Protein AF-A0A1T5CFF4-F1 (afdb_monomer)

InterPro domains:
  IPR018649 SHOCT domain [PF09851] (54-80)

Solvent-accessible surface area (backbone atoms only — not comparable to full-atom values): 5004 Å² total; per-residue (Å²): 133,88,80,82,80,84,78,86,76,82,86,89,36,90,85,56,45,60,56,52,51,49,51,51,51,51,50,52,51,51,50,51,52,50,49,53,49,51,5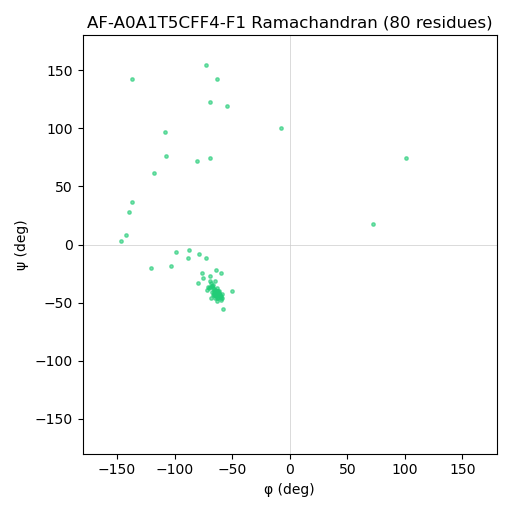4,50,51,71,72,38,67,55,62,72,59,50,51,48,50,52,55,50,50,55,53,49,51,40,42,74,70,60,78,48,54,74,70,58,50,52,53,54,53,55,61,74,74,106

Foldseek 3Di:
DDDDDPPPPPDPPPPPVVVVVVVVVVVVVVVVVVVVVVVVCVVDPPVLVVVLVVQLVVLVVCVVVVVDDPVVSVVSNVVSVD

Mean predicted aligned error: 16.07 Å

Structure (mmCIF, N/CA/C/O backbone):
data_AF-A0A1T5CFF4-F1
#
_entry.id   AF-A0A1T5CFF4-F1
#
loop_
_atom_site.group_PDB
_atom_site.id
_atom_site.type_symbol
_atom_site.label_atom_id
_atom_site.label_alt_id
_atom_site.label_comp_id
_atom_site.label_asym_id
_atom_site.label_entity_id
_atom_site.label_seq_id
_atom_site.pdbx_PDB_ins_code
_atom_site.Cartn_x
_atom_site.Cartn_y
_atom_site.Cartn_z
_atom_site.occupancy
_atom_site.B_iso_or_equiv
_atom_site.auth_seq_id
_atom_site.auth_comp_id
_atom_site.auth_asym_id
_atom_site.auth_atom_id
_atom_site.pdbx_PDB_model_num
ATOM 1 N N . MET A 1 1 ? -5.411 -23.008 -46.666 1.00 43.34 1 MET A N 1
ATOM 2 C CA . MET A 1 1 ? -3.975 -22.867 -46.346 1.00 43.34 1 MET A CA 1
ATOM 3 C C . MET A 1 1 ? -3.786 -21.541 -45.641 1.00 43.34 1 MET A C 1
ATOM 5 O O . MET A 1 1 ? -4.198 -20.518 -46.168 1.00 43.34 1 MET A O 1
ATOM 9 N N . MET A 1 2 ? -3.285 -21.600 -44.410 1.00 52.59 2 MET A N 1
ATOM 10 C CA . MET A 1 2 ? -3.023 -20.446 -43.557 1.00 52.59 2 MET A CA 1
ATOM 11 C C . MET A 1 2 ? -1.854 -19.640 -44.132 1.00 52.59 2 MET A C 1
ATOM 13 O O . MET A 1 2 ? -0.768 -20.185 -44.299 1.00 52.59 2 MET A O 1
ATOM 17 N N . GLY A 1 3 ? -2.079 -18.361 -44.427 1.00 47.84 3 GLY A N 1
ATOM 18 C CA . GLY A 1 3 ? -1.036 -17.392 -44.764 1.00 47.84 3 GLY A CA 1
ATOM 19 C C . GLY A 1 3 ? -0.855 -16.423 -43.606 1.00 47.84 3 GLY A C 1
ATOM 20 O O . GLY A 1 3 ? -1.373 -15.312 -43.638 1.00 47.84 3 GLY A O 1
ATOM 21 N N . TYR A 1 4 ? -0.184 -16.885 -42.552 1.00 55.44 4 TYR A N 1
ATOM 22 C CA . TYR A 1 4 ? 0.325 -16.032 -41.483 1.00 55.44 4 TYR A CA 1
ATOM 23 C C . TYR A 1 4 ? 1.370 -15.062 -42.043 1.00 55.44 4 TYR A C 1
ATOM 25 O O . TYR A 1 4 ? 2.228 -15.460 -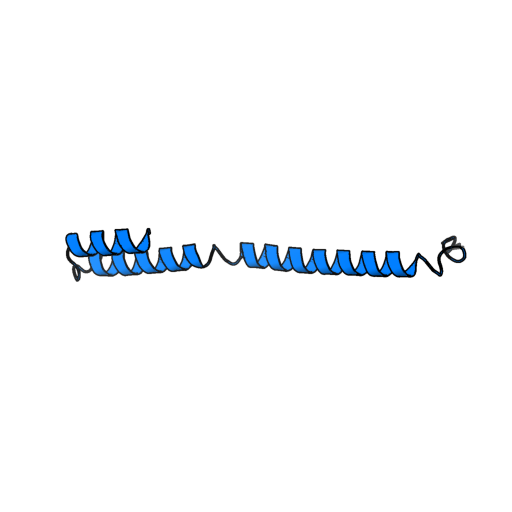42.826 1.00 55.44 4 TYR A O 1
ATOM 33 N N . GLY A 1 5 ? 1.363 -13.831 -41.534 1.00 54.12 5 GLY A N 1
ATOM 34 C CA . GLY A 1 5 ? 2.567 -13.006 -41.494 1.00 54.12 5 GLY A CA 1
ATOM 35 C C . GLY A 1 5 ? 2.669 -11.946 -42.581 1.00 54.12 5 GLY A C 1
ATOM 36 O O . GLY A 1 5 ? 3.523 -12.020 -43.453 1.00 54.12 5 GLY A O 1
ATOM 37 N N . SER A 1 6 ? 1.889 -10.877 -42.441 1.00 49.44 6 SER A N 1
ATOM 38 C CA . SER A 1 6 ? 2.351 -9.556 -42.875 1.00 49.44 6 SER A CA 1
ATOM 39 C C . SER A 1 6 ? 2.419 -8.631 -41.662 1.00 49.44 6 SER A C 1
ATOM 41 O O . SER A 1 6 ? 1.722 -7.628 -41.557 1.00 49.44 6 SER A O 1
ATOM 43 N N . TYR A 1 7 ? 3.260 -9.004 -40.693 1.00 51.44 7 TYR A N 1
ATOM 44 C CA . TYR A 1 7 ? 3.749 -8.062 -39.688 1.00 51.44 7 TYR A CA 1
ATOM 45 C C . TYR A 1 7 ? 4.893 -7.271 -40.321 1.00 51.44 7 TYR A C 1
ATOM 47 O O . TYR A 1 7 ? 6.072 -7.480 -40.038 1.00 51.44 7 TYR A O 1
ATOM 55 N N . GLY A 1 8 ? 4.523 -6.384 -41.242 1.00 51.12 8 GLY A N 1
ATOM 56 C CA . GLY A 1 8 ? 5.403 -5.373 -41.807 1.00 51.12 8 GLY A CA 1
ATOM 57 C C . GLY A 1 8 ? 5.752 -4.322 -40.757 1.00 51.12 8 GLY A C 1
ATOM 58 O O . GLY A 1 8 ? 5.225 -3.222 -40.792 1.00 51.12 8 GLY A O 1
ATOM 59 N N . TYR A 1 9 ? 6.628 -4.665 -39.814 1.00 52.72 9 TYR A N 1
ATOM 60 C CA . TYR A 1 9 ? 7.241 -3.726 -38.862 1.00 52.72 9 TYR A CA 1
ATOM 61 C C . TYR A 1 9 ? 8.730 -4.038 -38.640 1.00 52.72 9 TYR A C 1
ATOM 63 O O . TYR A 1 9 ? 9.293 -3.783 -37.581 1.00 52.72 9 TYR A O 1
ATOM 71 N N . GLY A 1 10 ? 9.385 -4.626 -39.644 1.00 56.75 10 GLY A N 1
ATOM 72 C CA . GLY A 1 10 ? 10.719 -5.202 -39.486 1.00 56.75 10 GLY A CA 1
ATOM 73 C C . GLY A 1 10 ? 11.905 -4.357 -39.947 1.00 56.75 10 GLY A C 1
ATOM 74 O O . GLY A 1 10 ? 13.02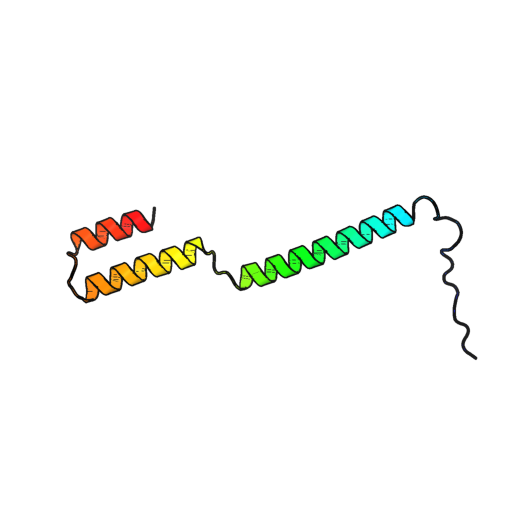0 -4.806 -39.740 1.00 56.75 10 GLY A O 1
ATOM 75 N N . MET A 1 11 ? 11.743 -3.190 -40.590 1.00 50.78 11 MET A N 1
ATOM 76 C CA . MET A 1 11 ? 12.893 -2.611 -41.324 1.00 50.78 11 MET A CA 1
ATOM 77 C C . MET A 1 11 ? 13.067 -1.084 -41.280 1.00 50.78 11 MET A C 1
ATOM 79 O O . MET A 1 11 ? 13.959 -0.562 -41.936 1.00 50.78 11 MET A O 1
ATOM 83 N N . MET A 1 12 ? 12.281 -0.370 -40.465 1.00 50.00 12 MET A N 1
ATOM 84 C CA . MET A 1 12 ? 12.411 1.086 -40.234 1.00 50.00 12 MET A CA 1
ATOM 85 C C . MET A 1 12 ? 12.268 1.449 -38.741 1.00 50.00 12 MET A C 1
ATOM 87 O O . MET A 1 12 ? 11.642 2.436 -38.376 1.00 50.00 12 MET A O 1
ATOM 91 N N . GLY A 1 13 ? 12.787 0.609 -37.838 1.00 54.47 13 GLY A N 1
ATOM 92 C CA . GLY A 1 13 ? 12.546 0.760 -36.393 1.00 54.47 13 GLY A CA 1
ATOM 93 C C . GLY A 1 13 ? 13.688 0.348 -35.467 1.00 54.47 13 GLY A C 1
ATOM 94 O O . GLY A 1 13 ? 13.523 0.423 -34.255 1.00 54.47 13 GLY A O 1
ATOM 95 N N . TYR A 1 14 ? 14.852 -0.055 -35.983 1.00 56.47 14 TYR A N 1
ATOM 96 C CA . TYR A 1 14 ? 15.916 -0.639 -35.153 1.00 56.47 14 TYR A CA 1
ATOM 97 C C . TYR A 1 14 ? 16.515 0.320 -34.104 1.00 56.47 14 TYR A C 1
ATOM 99 O O . TYR A 1 14 ? 17.022 -0.144 -33.090 1.00 56.47 14 TYR A O 1
ATOM 107 N N . GLY A 1 15 ? 16.405 1.644 -34.286 1.00 60.38 15 GLY A N 1
ATOM 108 C CA . GLY A 1 15 ? 16.933 2.643 -33.340 1.00 60.38 15 GLY A CA 1
ATOM 109 C C . GLY A 1 15 ? 15.902 3.319 -32.425 1.00 60.38 15 GLY A C 1
ATOM 110 O O . GLY A 1 15 ? 16.281 3.867 -31.398 1.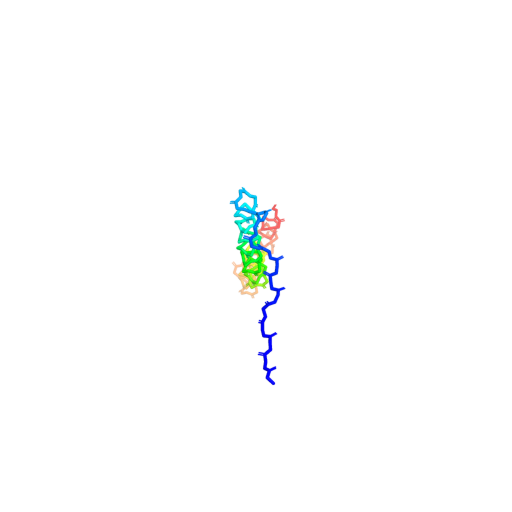00 60.38 15 GLY A O 1
ATOM 111 N N . TRP A 1 16 ? 14.609 3.273 -32.757 1.00 61.31 16 TRP A N 1
ATOM 112 C CA . TRP A 1 16 ? 13.532 3.924 -31.983 1.00 61.31 16 TRP A CA 1
ATOM 113 C C . TRP A 1 16 ? 12.471 2.939 -31.473 1.00 61.31 16 TRP A C 1
ATOM 115 O O . TRP A 1 16 ? 11.777 3.219 -30.498 1.00 61.31 16 TRP A O 1
ATOM 125 N N . GLY A 1 17 ? 12.374 1.753 -32.079 1.00 71.81 17 GLY A N 1
ATOM 126 C CA . GLY A 1 17 ? 11.448 0.700 -31.669 1.00 71.81 17 GLY A CA 1
ATOM 127 C C . GLY A 1 17 ? 11.797 0.096 -30.310 1.00 71.81 17 GLY A C 1
ATOM 128 O O . GLY A 1 17 ? 10.897 -0.184 -29.528 1.00 71.81 17 GLY A O 1
ATOM 129 N N . TRP A 1 18 ? 13.087 -0.029 -29.979 1.00 73.62 18 TRP A N 1
ATOM 130 C CA . TRP A 1 18 ? 13.525 -0.528 -28.668 1.00 73.62 18 TRP A CA 1
ATOM 131 C C . TRP A 1 18 ? 13.182 0.443 -27.526 1.00 73.62 18 TRP A C 1
ATOM 133 O O . TRP A 1 18 ? 12.771 -0.000 -26.459 1.00 73.62 18 TRP A O 1
ATOM 143 N N . LEU A 1 19 ? 13.252 1.759 -27.766 1.00 79.12 19 LEU A N 1
ATOM 144 C CA . LEU A 1 19 ? 12.812 2.782 -26.809 1.00 79.12 19 LEU A CA 1
ATOM 145 C C . LEU A 1 19 ? 11.299 2.732 -26.583 1.00 79.12 19 LEU A C 1
ATOM 147 O O . LEU A 1 19 ? 10.849 2.773 -25.441 1.00 79.12 19 LEU A O 1
ATOM 151 N N . MET A 1 20 ? 10.517 2.585 -27.656 1.00 80.06 20 MET A N 1
ATOM 152 C CA . MET A 1 20 ? 9.067 2.378 -27.56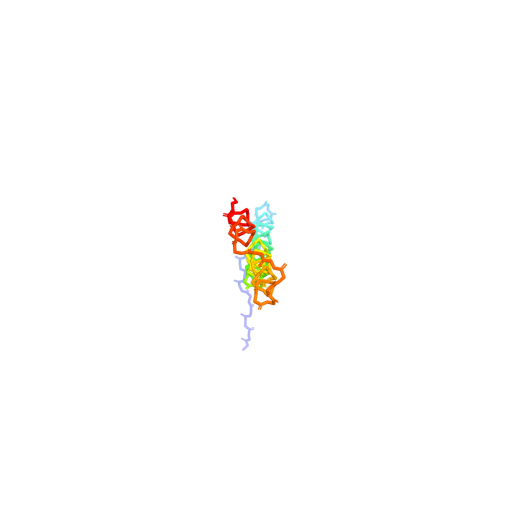6 1.00 80.06 20 MET A CA 1
ATOM 153 C C . MET A 1 20 ? 8.727 1.089 -26.803 1.00 80.06 20 MET A C 1
ATOM 155 O O . MET A 1 20 ? 7.849 1.091 -25.942 1.00 80.06 20 MET A O 1
ATOM 159 N N . MET A 1 21 ? 9.466 0.003 -27.051 1.00 81.56 21 MET A N 1
ATOM 160 C CA . MET A 1 21 ? 9.287 -1.274 -26.356 1.00 81.56 21 MET A CA 1
ATOM 161 C C . MET A 1 21 ? 9.601 -1.157 -24.857 1.00 81.56 21 MET A C 1
ATOM 163 O O . MET A 1 21 ? 8.830 -1.636 -24.027 1.00 81.56 21 MET A O 1
ATOM 167 N N . ILE A 1 22 ? 10.691 -0.471 -24.497 1.00 86.25 22 ILE A N 1
ATOM 168 C CA . ILE A 1 22 ? 11.050 -0.187 -23.100 1.00 86.25 22 ILE A CA 1
ATOM 169 C C . ILE A 1 22 ? 9.995 0.709 -22.444 1.00 86.25 22 ILE A C 1
ATOM 171 O O . ILE A 1 22 ? 9.565 0.420 -21.330 1.00 86.25 22 ILE A O 1
ATOM 175 N N . GLY A 1 23 ? 9.529 1.754 -23.132 1.00 89.31 23 GLY A N 1
ATOM 176 C CA . GLY A 1 23 ? 8.459 2.624 -22.643 1.00 89.31 23 GLY A CA 1
ATOM 177 C C . GLY A 1 23 ? 7.166 1.854 -22.366 1.00 89.31 23 GLY A C 1
ATOM 178 O O . GLY A 1 23 ? 6.550 2.032 -21.315 1.00 89.31 23 GLY A O 1
ATOM 179 N N . MET A 1 24 ? 6.799 0.929 -23.255 1.00 87.31 24 MET A N 1
ATOM 180 C CA . MET A 1 24 ? 5.644 0.052 -23.069 1.00 87.31 24 MET A CA 1
ATOM 181 C C . MET A 1 24 ? 5.837 -0.909 -21.886 1.00 87.31 24 MET A C 1
ATOM 183 O O . MET A 1 24 ? 4.919 -1.074 -21.085 1.00 87.31 24 MET A O 1
ATOM 187 N N . CYS A 1 25 ? 7.033 -1.478 -21.706 1.00 89.50 25 CYS A N 1
ATOM 188 C CA . CYS A 1 25 ? 7.369 -2.267 -20.515 1.00 89.50 25 CYS A CA 1
ATOM 189 C C . CYS A 1 25 ? 7.222 -1.454 -19.222 1.00 89.50 25 CYS A C 1
ATOM 191 O O . CYS A 1 25 ? 6.619 -1.934 -18.263 1.00 89.50 25 CYS A O 1
ATOM 193 N N . ILE A 1 26 ? 7.729 -0.218 -19.193 1.00 93.25 26 ILE A N 1
ATOM 194 C CA . ILE A 1 26 ? 7.610 0.669 -18.027 1.00 93.25 26 ILE A CA 1
ATOM 195 C C . ILE A 1 26 ? 6.137 0.962 -17.729 1.00 93.25 26 ILE A C 1
ATOM 197 O O . ILE A 1 26 ? 5.730 0.876 -16.573 1.00 93.25 26 ILE A O 1
ATOM 201 N N . LEU A 1 27 ? 5.318 1.243 -18.747 1.00 93.69 27 LEU A N 1
ATOM 202 C CA . LEU A 1 27 ? 3.877 1.454 -18.573 1.00 93.69 27 LEU A CA 1
ATOM 203 C C . LEU A 1 27 ? 3.175 0.234 -17.974 1.00 93.69 27 LEU A C 1
ATOM 205 O O . LEU A 1 27 ? 2.373 0.388 -17.054 1.00 93.69 27 LEU A O 1
ATOM 209 N N . VAL A 1 28 ? 3.491 -0.971 -18.452 1.00 93.94 28 VAL A N 1
ATOM 210 C CA . VAL A 1 28 ? 2.930 -2.215 -17.904 1.00 93.94 28 VAL A CA 1
ATOM 211 C C . VAL A 1 28 ? 3.330 -2.385 -16.438 1.00 93.94 28 VAL A C 1
ATOM 213 O O . VAL A 1 28 ? 2.476 -2.663 -15.597 1.00 93.94 28 VAL A O 1
ATOM 216 N N . VAL A 1 29 ? 4.602 -2.156 -16.105 1.00 94.62 29 VAL A N 1
ATOM 217 C CA . VAL A 1 29 ? 5.096 -2.237 -14.722 1.00 94.62 29 VAL A CA 1
ATOM 218 C C . VAL A 1 29 ? 4.405 -1.207 -13.827 1.00 94.62 29 VAL A C 1
ATOM 220 O O . VAL A 1 29 ? 3.932 -1.560 -12.748 1.00 94.62 29 VAL A O 1
ATOM 223 N N . LEU A 1 30 ? 4.282 0.044 -14.276 1.00 94.56 30 LEU A N 1
ATOM 224 C CA . LEU A 1 30 ? 3.563 1.089 -13.544 1.00 94.56 30 LEU A CA 1
ATOM 225 C C . LEU A 1 30 ? 2.085 0.735 -13.357 1.00 94.56 30 LEU A C 1
ATOM 227 O O . LEU A 1 30 ? 1.557 0.929 -12.264 1.00 94.56 30 LEU A O 1
ATOM 231 N N . GLY A 1 31 ? 1.437 0.162 -14.373 1.00 94.31 31 GLY A N 1
ATOM 232 C CA . GLY A 1 31 ? 0.060 -0.324 -14.291 1.00 94.31 31 GLY A CA 1
ATOM 233 C C . GLY A 1 31 ? -0.108 -1.423 -13.241 1.00 94.31 31 GLY A C 1
ATOM 234 O O . GLY A 1 31 ? -1.024 -1.356 -12.424 1.00 94.31 31 GLY A O 1
ATOM 235 N N . ILE A 1 32 ? 0.812 -2.390 -13.195 1.00 93.94 32 ILE A N 1
ATOM 236 C CA . ILE A 1 32 ? 0.810 -3.457 -12.183 1.00 93.94 32 ILE A CA 1
ATOM 237 C C . ILE A 1 32 ? 1.046 -2.880 -10.783 1.00 93.94 32 ILE A C 1
ATOM 239 O O . ILE A 1 32 ? 0.321 -3.224 -9.850 1.00 93.94 32 ILE A O 1
ATOM 243 N N . ILE A 1 33 ? 2.021 -1.982 -10.616 1.00 92.19 33 ILE A N 1
ATOM 244 C CA . ILE A 1 33 ? 2.295 -1.330 -9.326 1.00 92.19 33 ILE A CA 1
ATOM 245 C C . ILE A 1 33 ? 1.074 -0.531 -8.861 1.00 92.19 33 ILE A C 1
ATOM 247 O O . ILE A 1 33 ? 0.690 -0.635 -7.696 1.00 92.19 33 ILE A O 1
ATOM 251 N N . ALA A 1 34 ? 0.442 0.232 -9.755 1.00 90.00 34 ALA A N 1
ATOM 252 C CA . ALA A 1 34 ? -0.761 1.000 -9.459 1.00 90.00 34 ALA A CA 1
ATOM 253 C C . ALA A 1 34 ? -1.932 0.087 -9.079 1.00 90.00 34 ALA A C 1
ATOM 255 O O . A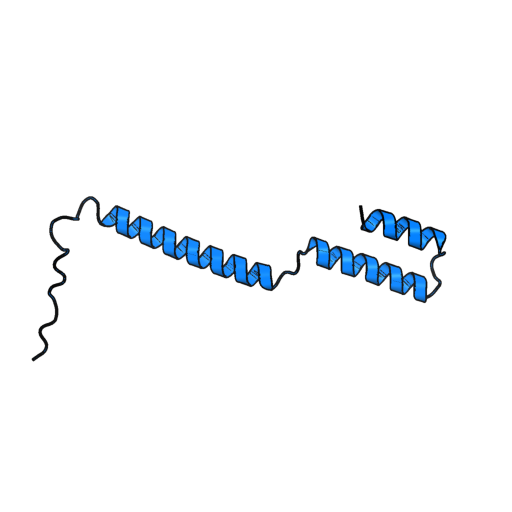LA A 1 34 ? -2.608 0.361 -8.092 1.00 90.00 34 ALA A O 1
ATOM 256 N N . LEU A 1 35 ? -2.124 -1.028 -9.789 1.00 89.62 35 LEU A N 1
ATOM 257 C CA . LEU A 1 35 ? -3.159 -2.015 -9.483 1.00 89.62 35 LEU A CA 1
ATOM 258 C C . LEU A 1 35 ? -2.930 -2.655 -8.110 1.00 89.62 35 LEU A C 1
ATOM 260 O O . LEU A 1 35 ? -3.838 -2.686 -7.285 1.00 89.62 35 LEU A O 1
ATOM 264 N N . ILE A 1 36 ? -1.706 -3.106 -7.823 1.00 88.25 36 ILE A N 1
ATOM 265 C CA . ILE A 1 36 ? -1.347 -3.669 -6.514 1.00 88.25 36 ILE A CA 1
ATOM 266 C C . ILE A 1 36 ? -1.533 -2.621 -5.418 1.00 88.25 36 ILE A C 1
ATOM 268 O O . ILE A 1 36 ? -2.057 -2.937 -4.350 1.00 88.25 36 ILE A O 1
ATOM 272 N N . ARG A 1 37 ? -1.116 -1.374 -5.657 1.00 84.12 37 ARG A N 1
ATOM 273 C CA . ARG A 1 37 ? -1.280 -0.276 -4.703 1.00 84.12 37 ARG A CA 1
ATOM 274 C C . ARG A 1 37 ? -2.756 0.018 -4.459 1.00 84.12 37 ARG A C 1
ATOM 276 O O . ARG A 1 37 ? -3.133 0.131 -3.303 1.00 84.12 37 ARG A O 1
ATOM 283 N N . TYR A 1 38 ? -3.582 0.054 -5.498 1.00 81.06 38 TYR A N 1
ATOM 284 C CA . TYR A 1 38 ? -5.024 0.279 -5.402 1.00 81.06 38 TYR A CA 1
ATOM 285 C C . TYR A 1 38 ? -5.742 -0.857 -4.661 1.00 81.06 38 TYR A C 1
ATOM 287 O O . TYR A 1 38 ? -6.552 -0.606 -3.769 1.00 81.06 38 TYR A O 1
ATOM 295 N N . LEU A 1 39 ? -5.387 -2.111 -4.948 1.00 80.00 39 LEU A N 1
ATOM 296 C CA . LEU A 1 39 ? -5.920 -3.280 -4.243 1.00 80.00 39 LEU A CA 1
ATOM 297 C C . LEU A 1 39 ? -5.483 -3.302 -2.771 1.00 80.00 39 LEU A C 1
ATOM 299 O O . LEU A 1 39 ? -6.302 -3.544 -1.887 1.00 80.00 39 LEU A O 1
ATOM 303 N N . ARG A 1 40 ? -4.217 -2.982 -2.474 1.00 70.38 40 ARG A N 1
ATOM 304 C CA . ARG A 1 40 ? -3.724 -2.865 -1.089 1.00 70.38 40 ARG A CA 1
ATOM 305 C C . ARG A 1 40 ? -4.325 -1.673 -0.351 1.00 70.38 40 ARG A C 1
ATOM 307 O O . ARG A 1 40 ? -4.531 -1.770 0.850 1.00 70.38 40 ARG A O 1
ATOM 314 N N . GLN A 1 41 ? -4.602 -0.574 -1.042 1.00 59.81 41 GLN A N 1
ATOM 315 C CA . GLN A 1 41 ? -5.238 0.613 -0.472 1.00 59.81 41 GLN A CA 1
ATOM 316 C C . GLN A 1 41 ? -6.743 0.406 -0.262 1.00 59.81 41 GLN A C 1
ATOM 318 O O . GLN A 1 41 ? -7.310 1.000 0.639 1.00 59.81 41 GLN A O 1
ATOM 323 N N . SER A 1 42 ? -7.371 -0.502 -1.014 1.00 57.66 42 SER A N 1
ATOM 324 C CA . SER A 1 42 ? -8.741 -0.961 -0.745 1.00 57.66 42 SER A CA 1
ATOM 325 C C . SER A 1 42 ? -8.810 -1.931 0.444 1.00 57.66 42 SER A C 1
ATOM 327 O O . SER A 1 42 ? -9.815 -1.977 1.142 1.00 57.66 42 SER A O 1
ATOM 329 N N . ALA A 1 43 ? -7.736 -2.689 0.702 1.00 56.47 43 ALA A N 1
ATOM 330 C CA . ALA A 1 43 ? -7.625 -3.603 1.846 1.00 56.47 43 ALA A CA 1
ATOM 331 C C . ALA A 1 43 ? -7.077 -2.945 3.126 1.00 56.47 43 ALA A C 1
ATOM 333 O O . ALA A 1 43 ? -7.123 -3.544 4.198 1.00 56.47 43 ALA A O 1
ATOM 334 N N . ARG A 1 44 ? -6.543 -1.727 3.025 1.00 52.75 44 ARG A N 1
ATOM 335 C CA . ARG A 1 44 ? -6.157 -0.907 4.170 1.00 52.75 44 ARG A CA 1
ATOM 336 C C . ARG A 1 44 ? -7.160 0.235 4.257 1.00 52.75 44 ARG A C 1
ATOM 338 O O . ARG A 1 44 ? -6.962 1.223 3.550 1.00 52.75 44 ARG A O 1
ATOM 345 N N . PRO A 1 45 ? -8.217 0.148 5.089 1.00 50.97 45 PRO A N 1
ATOM 346 C CA . PRO A 1 45 ? -8.811 1.385 5.565 1.00 50.97 45 PRO A CA 1
ATOM 347 C C . PRO A 1 45 ? -7.643 2.147 6.174 1.00 50.97 45 PRO A C 1
ATOM 349 O O . PRO A 1 45 ? -6.940 1.575 7.001 1.00 50.97 45 PRO A O 1
ATOM 352 N N . ASP A 1 46 ? -7.367 3.329 5.627 1.00 55.41 46 ASP A N 1
ATOM 353 C CA . ASP A 1 46 ? -6.468 4.345 6.162 1.00 55.41 46 ASP A CA 1
ATOM 354 C C . ASP A 1 46 ? -5.991 3.973 7.574 1.00 55.41 46 ASP A C 1
ATOM 356 O O . ASP A 1 46 ? -6.778 4.018 8.516 1.00 55.41 46 ASP A O 1
ATOM 360 N N . ASP A 1 47 ? -4.771 3.441 7.704 1.00 55.09 47 ASP A N 1
ATOM 361 C CA . ASP A 1 47 ? -4.305 2.785 8.941 1.00 55.09 47 ASP A CA 1
ATOM 362 C C . ASP A 1 47 ? -4.351 3.775 10.124 1.00 55.09 47 ASP A C 1
ATOM 364 O O . ASP A 1 47 ? -4.563 3.402 11.274 1.00 55.09 47 ASP A O 1
ATOM 368 N N . SER A 1 48 ? -4.283 5.078 9.829 1.00 54.72 48 SER A N 1
ATOM 369 C CA . SER A 1 48 ? -4.534 6.166 10.778 1.00 54.72 48 SER A CA 1
ATOM 370 C C . SER A 1 48 ? -5.998 6.242 11.245 1.00 54.72 48 SER A C 1
ATOM 372 O O . SER A 1 48 ? -6.273 6.528 12.413 1.00 54.72 48 SER A O 1
ATOM 374 N N . GLN A 1 49 ? -6.962 5.937 10.379 1.00 56.94 49 GLN A N 1
ATOM 375 C CA . GLN A 1 49 ? -8.382 5.856 10.719 1.00 56.94 49 GLN A CA 1
ATOM 376 C C . GLN A 1 49 ? -8.752 4.523 11.397 1.00 56.94 49 GLN A C 1
ATOM 378 O O . GLN A 1 49 ? -9.615 4.500 12.274 1.00 56.94 49 GLN A O 1
ATOM 383 N N . ALA A 1 50 ? -8.092 3.417 11.043 1.00 58.78 50 ALA A N 1
ATOM 384 C CA . ALA A 1 50 ? -8.256 2.137 11.734 1.00 58.78 50 ALA A CA 1
ATOM 385 C C . ALA A 1 50 ? -7.670 2.187 13.157 1.00 58.78 50 ALA A C 1
ATOM 387 O O . ALA A 1 50 ? -8.351 1.814 14.109 1.00 58.78 50 ALA A O 1
ATOM 388 N N . ALA A 1 51 ? -6.463 2.736 13.327 1.00 61.41 51 ALA A N 1
ATOM 389 C CA . ALA A 1 51 ? -5.836 2.910 14.637 1.00 61.41 51 ALA A CA 1
ATOM 390 C C . ALA A 1 51 ? -6.625 3.864 15.551 1.00 61.41 51 ALA A C 1
ATOM 392 O O . ALA A 1 51 ? -6.786 3.582 16.738 1.00 61.41 51 ALA A O 1
ATOM 393 N N . SER A 1 52 ? -7.167 4.964 15.013 1.00 62.28 52 SER A N 1
ATOM 394 C CA . SER A 1 52 ? -8.010 5.887 15.791 1.00 62.28 52 SER A CA 1
ATOM 395 C C . SER A 1 52 ? -9.360 5.279 16.176 1.00 62.28 52 SER A C 1
ATOM 397 O O . SER A 1 52 ? -9.815 5.496 17.300 1.00 62.28 52 SER A O 1
ATOM 399 N N . LYS A 1 53 ? -9.976 4.462 15.306 1.00 65.44 53 LYS A N 1
ATOM 400 C CA . LYS A 1 53 ? -11.157 3.660 15.670 1.00 65.44 53 LYS 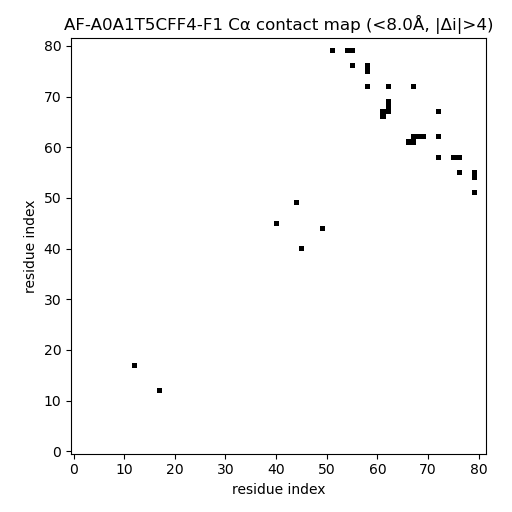A CA 1
ATOM 401 C C . LYS A 1 53 ? -10.843 2.706 16.821 1.00 65.44 53 LYS A C 1
ATOM 403 O O . LYS A 1 53 ? -11.586 2.707 17.794 1.00 65.44 53 LYS A O 1
ATOM 408 N N . THR A 1 54 ? -9.720 1.990 16.767 1.00 75.25 54 THR A N 1
ATOM 409 C CA . THR A 1 54 ? -9.286 1.088 17.847 1.00 75.25 54 THR A CA 1
ATOM 410 C C . THR A 1 54 ? -9.034 1.835 19.162 1.00 75.25 54 THR A C 1
ATOM 412 O O . THR A 1 54 ? -9.464 1.379 20.217 1.00 75.25 54 THR A O 1
ATOM 415 N N . ALA A 1 55 ? -8.384 3.004 19.125 1.00 79.81 55 ALA A N 1
ATOM 416 C CA . ALA A 1 55 ? -8.123 3.805 20.325 1.00 79.81 55 ALA A CA 1
ATOM 417 C C . ALA A 1 55 ? -9.413 4.332 20.981 1.00 79.81 55 ALA A C 1
ATOM 419 O O . ALA A 1 55 ? -9.527 4.333 22.208 1.00 79.81 55 ALA A O 1
ATOM 420 N N . LEU A 1 56 ? -10.395 4.755 20.177 1.00 82.38 56 LEU A N 1
ATOM 421 C CA . LEU A 1 56 ? -11.706 5.172 20.681 1.00 82.38 56 LEU A CA 1
ATOM 422 C C . LEU A 1 56 ? -12.533 3.994 21.210 1.00 82.38 56 LEU A C 1
ATOM 424 O O . LEU A 1 56 ? -13.216 4.164 22.217 1.00 82.38 56 LEU A O 1
ATOM 428 N N . ASP A 1 57 ? -12.462 2.821 20.575 1.00 84.19 57 ASP A N 1
ATOM 429 C CA . ASP A 1 57 ? -13.162 1.615 21.042 1.00 84.19 57 ASP A CA 1
ATOM 430 C C . ASP A 1 57 ? -12.651 1.161 22.411 1.00 84.19 57 ASP A C 1
ATOM 432 O O . ASP A 1 57 ? -13.446 0.941 23.324 1.00 84.19 57 ASP A O 1
ATOM 436 N N . ILE A 1 58 ? -11.326 1.126 22.593 1.00 86.38 58 ILE A N 1
ATOM 437 C CA . ILE A 1 58 ? -10.711 0.799 23.886 1.00 86.38 58 ILE A CA 1
ATOM 438 C C . ILE A 1 58 ? -11.147 1.810 24.956 1.00 86.38 58 ILE A C 1
ATOM 440 O O . ILE A 1 58 ? -11.513 1.426 26.064 1.00 86.38 58 ILE A O 1
ATOM 444 N N . LEU A 1 59 ? -11.157 3.108 24.633 1.00 86.25 59 LEU A N 1
ATOM 445 C CA . LEU A 1 59 ? -11.583 4.150 25.571 1.00 86.25 59 LEU A CA 1
ATOM 446 C C . LEU A 1 59 ? -13.065 4.004 25.973 1.00 86.25 59 LEU A C 1
ATOM 448 O O . LEU A 1 59 ? -13.403 4.194 27.142 1.00 86.25 59 LEU A O 1
ATOM 452 N N . ASN A 1 60 ? -13.940 3.653 25.026 1.00 85.75 60 ASN A N 1
ATOM 453 C CA . ASN A 1 60 ? -15.360 3.408 25.291 1.00 85.75 60 ASN A CA 1
ATOM 454 C C . ASN A 1 60 ? -15.577 2.178 26.181 1.00 85.75 60 ASN A C 1
ATOM 456 O O . ASN A 1 60 ? -16.445 2.211 27.050 1.00 85.75 60 ASN A O 1
ATOM 460 N N . GLU A 1 61 ? -14.798 1.111 25.993 1.00 88.81 61 GLU A N 1
ATOM 461 C CA . GLU A 1 61 ? -14.898 -0.101 26.811 1.00 88.81 61 GLU A CA 1
ATOM 462 C C . GLU A 1 61 ? -14.560 0.183 28.284 1.00 88.81 61 GLU A C 1
ATOM 464 O O . GLU A 1 61 ? -15.287 -0.242 29.180 1.00 88.81 61 GLU A O 1
ATOM 469 N N . ILE A 1 62 ? -13.502 0.957 28.539 1.00 87.62 62 ILE A N 1
ATOM 470 C CA . ILE A 1 62 ? -13.061 1.336 29.895 1.00 87.62 62 ILE A CA 1
ATOM 471 C C . ILE A 1 62 ? -14.105 2.242 30.573 1.00 87.62 62 ILE A C 1
ATOM 473 O O . ILE A 1 62 ? -14.388 2.097 31.762 1.00 87.62 62 ILE A O 1
ATOM 477 N N . TYR A 1 63 ? -14.733 3.137 29.805 1.00 86.06 63 TYR A N 1
ATOM 478 C CA . TYR A 1 63 ? -15.836 3.976 30.278 1.00 86.06 63 TYR A CA 1
ATOM 479 C C . TYR A 1 63 ? -17.096 3.168 30.599 1.00 86.06 63 TYR A C 1
ATOM 481 O O . TYR A 1 63 ? -17.690 3.352 31.657 1.00 86.06 63 TYR A O 1
ATOM 489 N N . ALA A 1 64 ? -17.470 2.214 29.743 1.00 88.44 64 ALA A N 1
ATOM 490 C CA . ALA A 1 64 ? -18.606 1.327 29.991 1.00 88.44 64 ALA A CA 1
ATOM 491 C C . ALA A 1 64 ? -18.386 0.416 31.211 1.00 88.44 64 ALA A C 1
ATOM 493 O O . ALA A 1 64 ? -19.339 0.086 31.915 1.00 88.44 64 ALA A O 1
ATOM 494 N N . LYS A 1 65 ? -17.132 0.039 31.484 1.00 88.44 65 LYS A N 1
ATOM 495 C CA . LYS A 1 65 ? -16.735 -0.662 32.715 1.00 88.44 65 LYS A CA 1
ATOM 496 C C . LYS A 1 65 ? -16.745 0.239 33.956 1.00 88.44 65 LYS A C 1
ATOM 498 O O . LYS A 1 65 ? -16.663 -0.279 35.064 1.00 88.44 65 LYS A O 1
ATOM 503 N N . GLY A 1 66 ? -16.864 1.558 33.788 1.00 87.19 66 GLY A N 1
ATOM 504 C CA . GLY A 1 66 ? -16.836 2.533 34.879 1.00 87.19 66 GLY A CA 1
ATOM 505 C C . GLY A 1 66 ? -15.449 2.725 35.497 1.00 87.19 66 GLY A C 1
ATOM 506 O O . GLY A 1 66 ? -15.342 3.242 36.604 1.00 87.19 66 GLY A O 1
ATOM 507 N N . GLU A 1 67 ? -14.383 2.306 34.808 1.00 86.88 67 GLU A N 1
ATOM 508 C CA . GLU A 1 67 ? -12.998 2.426 35.287 1.00 86.88 67 GLU A CA 1
ATOM 509 C C . GLU A 1 67 ? -12.426 3.848 35.111 1.00 86.88 67 GLU A C 1
ATOM 511 O O . GLU A 1 67 ? -11.338 4.145 35.599 1.00 86.88 67 GLU A O 1
ATOM 516 N N . ILE A 1 68 ? -13.147 4.736 34.418 1.00 87.75 68 ILE A N 1
ATOM 517 C CA . ILE A 1 68 ? -12.739 6.111 34.103 1.00 87.75 68 ILE A CA 1
ATOM 518 C C . ILE A 1 68 ? -13.911 7.083 34.310 1.00 87.75 68 ILE A C 1
ATOM 520 O O . ILE A 1 68 ? -15.055 6.753 33.998 1.0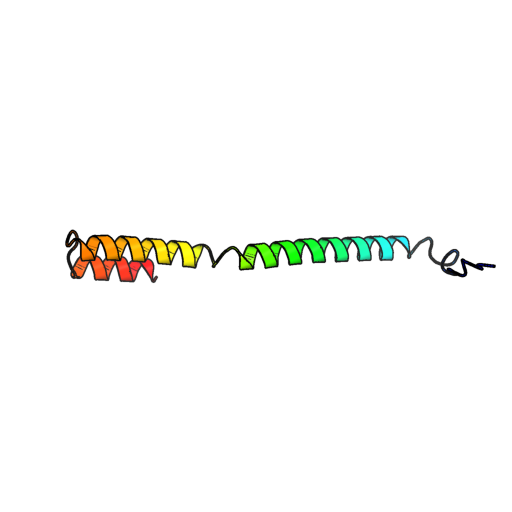0 87.75 68 ILE A O 1
ATOM 524 N N . SER A 1 69 ? -13.627 8.287 34.822 1.00 86.94 69 SER A N 1
ATOM 525 C CA . SER A 1 69 ? -14.625 9.361 34.993 1.00 86.94 69 SER A CA 1
ATOM 526 C C . SER A 1 69 ? -15.017 9.992 33.647 1.00 86.94 69 SER A C 1
ATOM 528 O O . SER A 1 69 ? -14.213 10.034 32.710 1.00 86.94 69 SER A O 1
ATOM 530 N N . ASP A 1 70 ? -16.224 10.563 33.567 1.00 85.19 70 ASP A N 1
ATOM 531 C CA . ASP A 1 70 ? -16.711 11.346 32.420 1.00 85.19 70 ASP A CA 1
ATOM 532 C C . ASP A 1 70 ? -15.717 12.437 31.988 1.00 85.19 70 ASP A C 1
ATOM 534 O O . ASP A 1 70 ? -15.490 12.656 30.794 1.00 85.19 70 ASP A O 1
ATOM 538 N N . GLU A 1 71 ? -15.077 13.108 32.949 1.00 86.94 71 GLU A N 1
ATOM 539 C CA . GLU A 1 71 ? -14.131 14.193 32.664 1.00 86.94 71 GLU A CA 1
ATOM 540 C C . GLU A 1 71 ? -12.860 13.679 31.972 1.00 86.94 71 GLU A C 1
ATOM 542 O O . GLU A 1 71 ? -12.361 14.292 31.020 1.00 86.94 71 GLU A O 1
ATOM 547 N N . GLU A 1 72 ? -12.346 12.531 32.418 1.00 83.81 72 GLU A N 1
ATOM 548 C CA . GLU A 1 72 ? -11.170 11.888 31.831 1.00 83.81 72 GLU A CA 1
ATOM 549 C C . GLU A 1 72 ? -11.478 11.288 30.454 1.00 83.81 72 GLU A C 1
ATOM 551 O O . GLU A 1 72 ? -10.646 11.381 29.544 1.00 83.81 72 GLU A O 1
ATOM 556 N N . TYR A 1 73 ? -12.680 10.734 30.267 1.00 87.19 73 TYR A N 1
ATOM 557 C CA . TYR A 1 73 ? -13.147 10.250 28.968 1.00 87.19 73 TYR A CA 1
ATOM 558 C C . TYR A 1 73 ? -13.168 11.381 27.929 1.00 87.19 73 TYR A C 1
ATOM 560 O O . TYR A 1 73 ? -12.617 11.235 26.833 1.00 87.19 73 TYR A O 1
ATOM 568 N N . GLN A 1 74 ? -13.732 12.542 28.278 1.00 84.62 74 GLN A N 1
ATOM 569 C CA . GLN A 1 74 ? -13.813 13.683 27.359 1.00 84.62 74 GLN A CA 1
ATOM 570 C C . GLN A 1 74 ? -12.436 14.256 27.009 1.00 84.62 74 GLN A C 1
ATOM 572 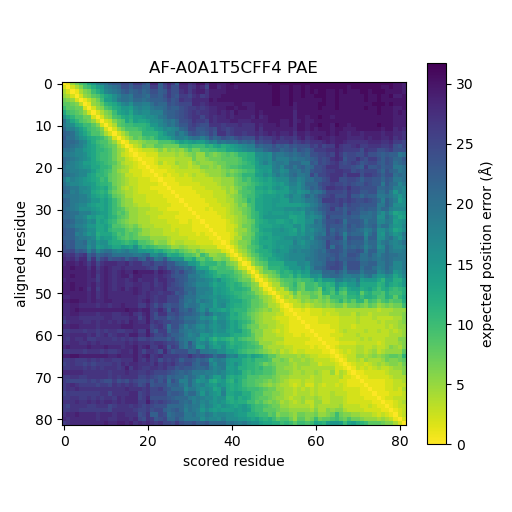O O . GLN A 1 74 ? -12.174 14.556 25.838 1.00 84.62 74 GLN A O 1
ATOM 577 N N . ARG A 1 75 ? -11.525 14.349 27.988 1.00 85.38 75 ARG A N 1
ATOM 578 C CA . ARG A 1 75 ? -10.133 14.768 27.755 1.00 85.38 75 ARG A CA 1
ATOM 579 C C . ARG A 1 75 ? -9.437 13.862 26.741 1.00 85.38 75 ARG A C 1
ATOM 581 O O . ARG A 1 75 ? -8.993 14.352 25.703 1.00 85.38 75 ARG A O 1
ATOM 588 N N . LYS A 1 76 ? -9.422 12.547 26.981 1.00 83.94 76 LYS A N 1
ATOM 589 C CA . LYS A 1 76 ? -8.753 11.573 26.098 1.00 83.94 76 LYS A CA 1
ATOM 590 C C . LYS A 1 76 ? -9.383 11.525 24.706 1.00 83.94 76 LYS A C 1
ATOM 592 O O . LYS A 1 76 ? -8.677 11.460 23.704 1.00 83.94 76 LYS A O 1
ATOM 597 N N . LYS A 1 77 ? -10.709 11.647 24.616 1.00 83.25 77 LYS A N 1
ATOM 598 C CA . LYS A 1 77 ? -11.427 11.713 23.335 1.00 83.25 77 LYS A CA 1
ATOM 599 C C . LYS A 1 77 ? -11.036 12.938 22.505 1.00 83.25 77 LYS A C 1
ATOM 601 O O . LYS A 1 77 ? -10.896 12.828 21.288 1.00 83.25 77 LYS A O 1
ATOM 606 N N . SER A 1 78 ? -10.857 14.096 23.143 1.00 82.06 78 SER A N 1
ATOM 607 C CA . SER A 1 78 ? -10.418 15.317 22.454 1.00 82.06 78 SER A CA 1
ATOM 608 C C . SER A 1 78 ? -8.966 15.256 21.974 1.00 82.06 78 SER A C 1
ATOM 610 O O . SER A 1 78 ? -8.660 15.810 20.922 1.00 82.06 78 SER A O 1
ATOM 612 N N . GLU A 1 79 ? -8.098 14.539 22.691 1.00 80.75 79 GLU A N 1
ATOM 613 C CA . GLU A 1 79 ? -6.703 14.318 22.297 1.00 80.75 79 GLU A CA 1
ATOM 614 C C . GLU A 1 79 ? -6.586 13.359 21.105 1.00 80.75 79 GLU A C 1
ATOM 616 O O . GLU A 1 79 ? -5.806 13.623 20.199 1.00 80.75 79 GLU A O 1
ATOM 621 N N . ILE A 1 80 ? -7.406 12.300 21.049 1.00 76.94 80 ILE A N 1
ATOM 622 C CA . ILE A 1 80 ? -7.414 11.328 19.936 1.00 76.94 80 ILE A CA 1
ATOM 623 C C . ILE A 1 80 ? -7.964 11.934 18.632 1.00 76.94 80 ILE A C 1
ATOM 625 O O . ILE A 1 80 ? -7.633 11.476 17.541 1.00 76.94 80 ILE A O 1
ATOM 629 N N . LYS A 1 81 ? -8.831 12.950 18.726 1.00 68.31 81 LYS A N 1
ATOM 630 C CA . LYS A 1 81 ? -9.434 13.617 17.558 1.00 68.31 81 LYS A CA 1
ATOM 631 C C . LYS A 1 81 ? -8.577 14.770 17.002 1.00 68.31 81 LYS A C 1
ATOM 633 O O . LYS A 1 81 ? -8.979 15.377 16.009 1.00 68.31 81 LYS A O 1
ATOM 638 N N . LYS A 1 82 ? -7.468 15.114 17.659 1.00 56.59 82 LYS A N 1
ATOM 639 C CA . LYS A 1 82 ? -6.577 16.221 17.287 1.00 56.59 82 LYS A CA 1
ATOM 640 C C . LYS A 1 82 ? -5.456 15.745 16.370 1.00 56.59 82 LYS A C 1
ATOM 642 O O . LYS A 1 82 ? -5.089 16.543 15.481 1.00 56.59 82 LYS A O 1
#

Radius of gyration: 28.82 Å; Cα contacts (8 Å, |Δi|>4): 17; chains: 1; bounding box: 36×39×82 Å

pLDDT: mean 74.16, std 15.55, range [43.34, 94.62]

Sequence (82 aa):
MMGYGSYGYGMMGYGWGWLMMIGMCILVVLGIIALIRYLRQSARPDDSQAASKTALDILNEIYAKGEISDEEYQRKKSEIKK

Organism: NCBI:txid745369

Secondary structure (DSSP, 8-state):
---------SSS-TTTHHHHHHHHHHHHHHHHHHHHHHHHHHHS--HHHHHHHHHHHHHHHHHHTT-S-HHHHHHHHHHHT-

Nearest PDB structures (foldseek):
  6o35-assembly1_B-2  TM=7.308E-01  e=3.366E+00  synthetic construct
  6o35-assembly1_A  TM=7.327E-01  e=5.956E+00  synthetic construct
  8uu6-assembly1_t  TM=4.131E-01  e=3.882E+00  Listeria innocua